Protein AF-A0A833GDI8-F1 (afdb_monomer_lite)

Sequence (116 aa):
MSNEPDRPRAEQPRYEPEIIPPGGRARGRGSFESVFIRVEEGEDGIRRVTLKRPGPFTVALIVLAVGVVVALVFVVLSALVLVWIPIVVAGILFALFSGSLRNAWQRVQDWWRGGR

Structure (mmCIF, N/CA/C/O backbone):
data_AF-A0A833GDI8-F1
#
_entry.id   AF-A0A833GDI8-F1
#
loop_
_atom_site.group_PDB
_atom_site.id
_atom_site.type_symbol
_atom_site.label_atom_id
_atom_site.label_alt_id
_atom_site.label_comp_id
_atom_site.label_asym_id
_atom_site.label_entity_id
_atom_site.label_seq_id
_atom_site.pdbx_PDB_ins_code
_atom_site.Cartn_x
_atom_site.Cartn_y
_atom_site.Cartn_z
_atom_site.occupancy
_atom_site.B_iso_or_equiv
_atom_site.auth_seq_id
_atom_site.auth_comp_id
_atom_site.auth_asym_id
_atom_site.auth_atom_id
_atom_site.pdbx_PDB_model_num
ATOM 1 N N . MET A 1 1 ? -71.727 -54.105 53.121 1.00 46.28 1 MET A N 1
ATOM 2 C CA . MET A 1 1 ? -71.355 -53.139 52.067 1.00 46.28 1 MET A CA 1
ATOM 3 C C . MET A 1 1 ? -70.114 -52.417 52.561 1.00 46.28 1 MET A C 1
ATOM 5 O O . MET A 1 1 ? -70.177 -51.800 53.614 1.00 46.28 1 MET A O 1
ATOM 9 N N . SER A 1 2 ? -68.973 -52.664 51.924 1.00 47.28 2 SER A N 1
ATOM 10 C CA . SER A 1 2 ? -67.635 -52.227 52.338 1.00 47.28 2 SER A CA 1
ATOM 11 C C . SER A 1 2 ? -67.402 -50.739 52.049 1.00 47.28 2 SER A C 1
ATOM 13 O O . SER A 1 2 ? -67.708 -50.267 50.958 1.00 47.28 2 SER A O 1
ATOM 15 N N . ASN A 1 3 ? -66.850 -50.024 53.035 1.00 55.06 3 ASN A N 1
ATOM 16 C CA . ASN A 1 3 ? -66.299 -48.676 52.896 1.00 55.06 3 ASN A CA 1
ATOM 17 C C . ASN A 1 3 ? -64.870 -48.779 52.342 1.00 55.06 3 ASN A C 1
ATOM 19 O O . ASN A 1 3 ? -63.981 -49.238 53.057 1.00 55.06 3 ASN A O 1
ATOM 23 N N . GLU A 1 4 ? -64.646 -48.331 51.109 1.00 63.03 4 GLU A N 1
ATOM 24 C CA . GLU A 1 4 ? -63.308 -48.153 50.534 1.00 63.03 4 GLU A CA 1
ATOM 25 C C . GLU A 1 4 ? -63.003 -46.640 50.508 1.00 63.03 4 GLU A C 1
ATOM 27 O O . GLU A 1 4 ? -63.741 -45.897 49.857 1.00 63.03 4 GLU A O 1
ATOM 32 N N . PRO A 1 5 ? -61.989 -46.133 51.235 1.00 62.03 5 PRO A N 1
ATOM 33 C CA . PRO A 1 5 ? -61.639 -44.721 51.187 1.00 62.03 5 PRO A CA 1
ATOM 34 C C . PRO A 1 5 ? -60.933 -44.375 49.869 1.00 62.03 5 PRO A C 1
ATOM 36 O O . PRO A 1 5 ? -60.017 -45.067 49.418 1.00 62.03 5 PRO A O 1
ATOM 39 N N . ASP A 1 6 ? -61.392 -43.275 49.283 1.00 63.47 6 ASP A N 1
ATOM 40 C CA . ASP A 1 6 ? -60.913 -42.634 48.063 1.00 63.47 6 ASP A CA 1
ATOM 41 C C . ASP A 1 6 ? -59.385 -42.429 48.116 1.00 63.47 6 ASP A C 1
ATOM 43 O O . ASP A 1 6 ? -58.862 -41.716 48.977 1.00 63.47 6 ASP A O 1
ATOM 47 N N . ARG A 1 7 ? -58.635 -43.111 47.242 1.00 64.44 7 ARG A N 1
ATOM 48 C CA . ARG A 1 7 ? -57.172 -42.979 47.182 1.00 64.44 7 ARG A CA 1
ATOM 49 C C . ARG A 1 7 ? -56.824 -41.697 46.415 1.00 64.44 7 ARG A C 1
ATOM 51 O O . ARG A 1 7 ? -57.227 -41.583 45.256 1.00 64.44 7 ARG A O 1
ATOM 58 N N . PRO A 1 8 ? -56.033 -40.763 46.974 1.00 61.84 8 PRO A N 1
ATOM 59 C CA . PRO A 1 8 ? -55.585 -39.598 46.222 1.00 61.84 8 PRO A CA 1
ATOM 60 C C . PRO A 1 8 ? -54.696 -40.049 45.054 1.00 61.84 8 PRO A C 1
ATOM 62 O O . PRO A 1 8 ? -53.735 -40.802 45.233 1.00 61.84 8 PRO A O 1
ATOM 65 N N . ARG A 1 9 ? -55.036 -39.612 43.836 1.00 63.59 9 ARG A N 1
ATOM 66 C CA . ARG A 1 9 ? -54.208 -39.818 42.640 1.00 63.59 9 ARG A CA 1
ATOM 67 C C . ARG A 1 9 ? -52.845 -39.163 42.873 1.00 63.59 9 ARG A C 1
ATOM 69 O O . ARG A 1 9 ? -52.788 -37.984 43.202 1.00 63.59 9 ARG A O 1
ATOM 76 N N . ALA A 1 10 ? -51.765 -39.919 42.688 1.00 62.59 10 ALA A N 1
ATOM 77 C CA . ALA A 1 10 ? -50.413 -39.379 42.726 1.00 62.59 10 ALA A CA 1
ATOM 78 C C . ALA A 1 10 ? -50.263 -38.304 41.636 1.00 62.59 10 ALA A C 1
ATOM 80 O O . ALA A 1 10 ? -50.373 -38.602 40.445 1.00 62.59 10 ALA A O 1
ATOM 81 N N . GLU A 1 11 ? -50.057 -37.052 42.043 1.00 62.22 11 GLU A N 1
ATOM 82 C CA . GLU A 1 11 ? -49.734 -35.966 41.125 1.00 62.22 11 GLU A CA 1
ATOM 83 C C . GLU A 1 11 ? -48.363 -36.243 40.499 1.00 62.22 11 GLU A C 1
ATOM 85 O O . GLU A 1 11 ? -47.355 -36.405 41.186 1.00 62.22 11 GLU A O 1
ATOM 90 N N . GLN A 1 12 ? -48.338 -36.358 39.175 1.00 63.16 12 GLN A N 1
ATOM 91 C CA . GLN A 1 12 ? -47.122 -36.568 38.401 1.00 63.16 12 GLN A CA 1
ATOM 92 C C . GLN A 1 12 ? -46.218 -35.323 38.550 1.00 63.16 12 GLN A C 1
ATOM 94 O O . GLN A 1 12 ? -46.739 -34.210 38.420 1.00 63.16 12 GLN A O 1
ATOM 99 N N . PRO A 1 13 ? -44.903 -35.462 38.830 1.00 66.75 13 PRO A N 1
ATOM 100 C CA . PRO A 1 13 ? -44.020 -34.322 39.062 1.00 66.75 13 PRO A CA 1
ATOM 101 C C . PRO A 1 13 ? -44.061 -33.368 37.871 1.00 66.75 13 PRO A C 1
ATOM 103 O O . PRO A 1 13 ? -43.743 -33.745 36.741 1.00 66.75 13 PRO A O 1
ATOM 106 N N . ARG A 1 14 ? -44.503 -32.134 38.116 1.00 67.31 14 ARG A N 1
ATOM 107 C CA . ARG A 1 14 ? -44.507 -31.086 37.098 1.00 67.31 14 ARG A CA 1
ATOM 108 C C . ARG A 1 14 ? -43.057 -30.774 36.749 1.00 67.31 14 ARG A C 1
ATOM 110 O O . ARG A 1 14 ? -42.261 -30.516 37.645 1.00 67.31 14 ARG A O 1
ATOM 117 N N . TYR A 1 15 ? -42.757 -30.818 35.454 1.00 61.12 15 TYR A N 1
ATOM 118 C CA . TYR A 1 15 ? -41.529 -30.308 34.848 1.00 61.12 15 TYR A CA 1
ATOM 119 C C . TYR A 1 15 ? -41.111 -29.007 35.546 1.00 61.12 15 TYR A C 1
ATOM 121 O O . TYR A 1 15 ? -41.835 -28.011 35.470 1.00 61.12 15 TYR A O 1
ATOM 129 N N . GLU A 1 16 ? -39.984 -29.024 36.257 1.00 68.50 16 GLU A N 1
ATOM 130 C CA . GLU A 1 16 ? -39.414 -27.797 36.798 1.00 68.50 16 GLU A CA 1
ATOM 131 C C . GLU A 1 16 ? -39.030 -26.890 35.617 1.00 68.50 16 GLU A C 1
ATOM 133 O O . GLU A 1 16 ? -38.338 -27.339 34.698 1.00 68.50 16 GLU A O 1
ATOM 138 N N . PRO A 1 17 ? -39.503 -25.634 35.580 1.00 69.31 17 PRO A N 1
ATOM 139 C CA . PRO A 1 17 ? -39.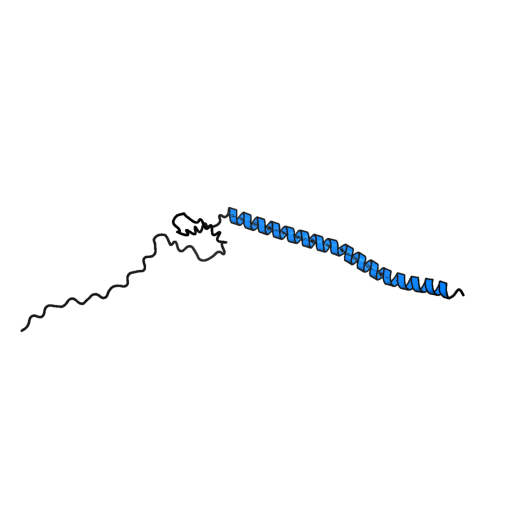089 -24.689 34.557 1.00 69.31 17 PRO A CA 1
ATOM 140 C C . PRO A 1 17 ? -37.600 -24.383 34.740 1.00 69.31 17 PRO A C 1
ATOM 142 O O . PRO A 1 17 ? -37.176 -24.013 35.834 1.00 69.31 17 PRO A O 1
ATOM 145 N N . GLU A 1 18 ? -36.809 -24.522 33.674 1.00 65.44 18 GLU A N 1
ATOM 146 C CA . GLU A 1 18 ? -35.397 -24.135 33.680 1.00 65.44 18 GLU A CA 1
ATOM 147 C C . GLU A 1 18 ? -35.249 -22.701 34.220 1.00 65.44 18 GLU A C 1
ATOM 149 O O . GLU A 1 18 ? -35.785 -21.737 33.664 1.00 65.44 18 GLU A O 1
ATOM 154 N N . ILE A 1 19 ? -34.539 -22.565 35.342 1.00 68.38 19 ILE A N 1
ATOM 155 C CA . ILE A 1 19 ? -34.285 -21.286 36.004 1.00 68.38 19 ILE A CA 1
ATOM 156 C C . ILE A 1 19 ? -33.325 -20.488 35.118 1.00 68.38 19 ILE A C 1
ATOM 158 O O . ILE A 1 19 ? -32.113 -20.697 35.141 1.00 68.38 19 ILE A O 1
ATOM 162 N N . ILE A 1 20 ? -33.859 -19.551 34.332 1.00 62.00 20 ILE A N 1
ATOM 163 C CA . ILE A 1 20 ? -33.041 -18.563 33.623 1.00 62.00 20 ILE A CA 1
ATOM 164 C C . ILE A 1 20 ? -32.359 -17.683 34.683 1.00 62.00 20 ILE A C 1
ATOM 166 O O . ILE A 1 20 ? -33.056 -17.017 35.455 1.00 62.00 20 ILE A O 1
ATOM 170 N N . PRO A 1 21 ? -31.015 -17.633 34.742 1.00 65.50 21 PRO A N 1
ATOM 171 C CA . PRO A 1 21 ? -30.322 -16.821 35.729 1.00 65.50 21 PRO A CA 1
ATOM 172 C C . PRO A 1 21 ? -30.677 -15.331 35.551 1.00 65.50 21 PRO A C 1
ATOM 174 O O . PRO A 1 21 ? -30.611 -14.804 34.429 1.00 65.50 21 PRO A O 1
ATOM 177 N N . PRO A 1 22 ? -31.037 -14.620 36.638 1.00 53.78 22 PRO A N 1
ATOM 178 C CA . PRO A 1 22 ? -31.394 -13.209 36.583 1.00 53.78 22 PRO A CA 1
ATOM 179 C C . PRO A 1 22 ? -30.149 -12.390 36.224 1.00 53.78 22 PRO A C 1
ATOM 181 O O . PRO A 1 22 ? -29.266 -12.152 37.041 1.00 53.78 22 PRO A O 1
ATOM 184 N N . GLY A 1 23 ? -30.057 -11.995 34.954 1.00 53.09 23 GLY A N 1
ATOM 185 C CA . GLY A 1 23 ? -28.903 -11.280 34.397 1.00 53.09 23 GLY A CA 1
ATOM 186 C C . GLY A 1 23 ? -28.595 -11.625 32.940 1.00 53.09 23 GLY A C 1
ATOM 187 O O . GLY A 1 23 ? -27.902 -10.857 32.269 1.00 53.09 23 GLY A O 1
ATOM 188 N N . GLY A 1 24 ? -29.163 -12.717 32.418 1.00 50.88 24 GLY A N 1
ATOM 189 C CA . GLY A 1 24 ? -29.051 -13.128 31.018 1.00 50.88 24 GLY A CA 1
ATOM 190 C C . GLY A 1 24 ? -29.851 -12.236 30.070 1.00 50.88 24 GLY A C 1
ATOM 191 O O . GLY A 1 24 ? -30.799 -12.687 29.435 1.00 50.88 24 GLY A O 1
ATOM 192 N N . ARG A 1 25 ? -29.500 -10.948 29.963 1.00 50.91 25 ARG A N 1
ATOM 193 C CA . ARG A 1 25 ? -30.015 -10.086 28.893 1.00 50.91 25 ARG A CA 1
ATOM 194 C C . ARG A 1 25 ? -29.588 -10.700 27.563 1.00 50.91 25 ARG A C 1
ATOM 196 O O . ARG A 1 25 ? -28.427 -10.569 27.177 1.00 50.91 25 ARG A O 1
ATOM 203 N N . ALA A 1 26 ? -30.540 -11.330 26.878 1.00 50.53 26 ALA A N 1
ATOM 204 C CA . ALA A 1 26 ? -30.475 -11.698 25.473 1.00 50.53 26 ALA A CA 1
ATOM 205 C C . ALA A 1 26 ? -30.159 -10.443 24.648 1.00 50.53 26 ALA A C 1
ATOM 207 O O . ALA A 1 26 ? -31.032 -9.691 24.219 1.00 50.53 26 ALA A O 1
ATOM 208 N N . ARG A 1 27 ? -28.871 -10.143 24.503 1.00 48.41 27 ARG A N 1
ATOM 209 C CA . ARG A 1 27 ? -28.391 -8.995 23.750 1.00 48.41 27 ARG A CA 1
ATOM 210 C C . ARG A 1 27 ? -28.228 -9.440 22.309 1.00 48.41 27 ARG A C 1
ATOM 212 O O . ARG A 1 27 ? -27.197 -9.983 21.943 1.00 48.41 27 ARG A O 1
ATOM 219 N N . GLY A 1 28 ? -29.301 -9.205 21.557 1.00 41.69 28 GLY A N 1
ATOM 220 C CA . GLY A 1 28 ? -29.293 -8.792 20.157 1.00 41.69 28 GLY A CA 1
ATOM 221 C C . GLY A 1 28 ? -28.223 -9.437 19.287 1.00 41.69 28 GLY A C 1
ATOM 222 O O . GLY A 1 28 ? -27.099 -8.955 19.196 1.00 41.69 28 GLY A O 1
ATOM 223 N N . ARG A 1 29 ? -28.643 -10.493 18.599 1.00 45.72 29 ARG A N 1
ATOM 224 C CA . ARG A 1 29 ? -28.076 -10.986 17.347 1.00 45.72 29 ARG A CA 1
ATOM 225 C C . ARG A 1 29 ? -27.753 -9.808 16.417 1.00 45.72 29 ARG A C 1
ATOM 227 O O . ARG A 1 29 ? -28.665 -9.096 16.013 1.00 45.72 29 ARG A O 1
ATOM 234 N N . GLY A 1 30 ? -26.480 -9.639 16.066 1.00 44.62 30 GLY A N 1
ATOM 235 C CA . GLY A 1 30 ? -26.056 -8.750 14.983 1.00 44.62 30 GLY A CA 1
ATOM 236 C C . GLY A 1 30 ? -25.052 -7.684 15.399 1.00 44.62 30 GLY A C 1
ATOM 237 O O . GLY A 1 30 ? -25.421 -6.540 15.609 1.00 44.62 30 GLY A O 1
ATOM 238 N N . SER A 1 31 ? -23.779 -8.056 15.482 1.00 38.19 31 SER A N 1
ATOM 239 C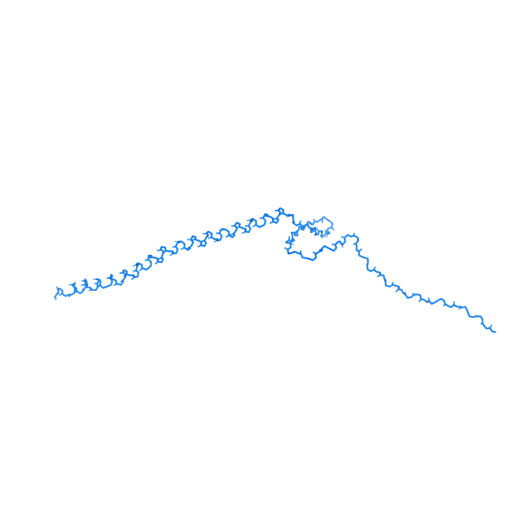 CA . SER A 1 31 ? -22.669 -7.293 14.902 1.00 38.19 31 SER A CA 1
ATOM 240 C C . SER A 1 31 ? -21.392 -8.072 15.188 1.00 38.19 31 SER A C 1
ATOM 242 O O . SER A 1 31 ? -21.206 -8.578 16.295 1.00 38.19 31 SER A O 1
ATOM 244 N N . PHE A 1 32 ? -20.539 -8.215 14.183 1.00 39.56 32 PHE A N 1
ATOM 245 C CA . PHE A 1 32 ? -19.206 -8.794 14.299 1.00 39.56 32 PHE A CA 1
ATOM 246 C C . PHE A 1 32 ? -18.333 -7.858 15.148 1.00 39.56 32 PHE A C 1
ATOM 248 O O . PHE A 1 32 ? -17.550 -7.072 14.627 1.00 39.56 32 PHE A O 1
ATOM 255 N N . GLU A 1 33 ? -18.526 -7.876 16.464 1.00 44.62 33 GLU A N 1
ATOM 256 C CA . GLU A 1 33 ? -17.867 -6.968 17.394 1.00 44.62 33 GLU A CA 1
ATOM 257 C C . GLU A 1 33 ? -16.738 -7.732 18.090 1.00 44.62 33 GLU A C 1
ATOM 259 O O . GLU A 1 33 ? -16.964 -8.592 18.940 1.00 44.62 33 GLU A O 1
ATOM 264 N N . SER A 1 34 ? -15.512 -7.470 17.634 1.00 48.72 34 SER A N 1
ATOM 265 C CA . SER A 1 34 ? -14.256 -8.058 18.103 1.00 48.72 34 SER A CA 1
ATOM 266 C C . SER A 1 34 ? -14.191 -8.101 19.633 1.00 48.72 34 SER A C 1
ATOM 268 O O . SER A 1 34 ? -14.042 -7.076 20.303 1.00 48.72 34 SER A O 1
ATOM 270 N N . VAL A 1 35 ? -14.325 -9.308 20.180 1.00 50.16 35 VAL A N 1
ATOM 271 C CA . VAL A 1 35 ? -14.326 -9.578 21.615 1.00 50.16 35 VAL A CA 1
ATOM 272 C C . VAL A 1 35 ? -12.886 -9.545 22.124 1.00 50.16 35 VAL A C 1
ATOM 274 O O . VAL A 1 35 ? -12.117 -10.476 21.898 1.00 50.16 35 VAL A O 1
ATOM 277 N N . PHE A 1 36 ? -12.510 -8.482 22.834 1.00 48.88 36 PHE A N 1
ATOM 278 C CA . PHE A 1 36 ? -11.242 -8.440 23.560 1.00 48.88 36 PHE A CA 1
ATOM 279 C C . PHE A 1 36 ? -11.381 -9.269 24.843 1.00 48.88 36 PHE A C 1
ATOM 281 O O . PHE A 1 36 ? -11.909 -8.801 25.852 1.00 48.88 36 PHE A O 1
ATOM 288 N N . ILE A 1 37 ? -10.950 -10.532 24.795 1.00 50.75 37 ILE A N 1
ATOM 289 C CA . ILE A 1 37 ? -10.904 -11.414 25.965 1.00 50.75 37 ILE A CA 1
ATOM 290 C C . ILE A 1 37 ? -9.731 -10.967 26.846 1.00 50.75 37 ILE A C 1
ATOM 292 O O . ILE A 1 37 ? -8.579 -11.278 26.555 1.00 50.75 37 ILE A O 1
ATOM 296 N N . ARG A 1 38 ? -10.012 -10.245 27.935 1.00 46.59 38 ARG A N 1
ATOM 297 C CA . ARG A 1 38 ? -9.036 -10.068 29.014 1.00 46.59 38 ARG A CA 1
ATOM 298 C C . ARG A 1 38 ? -9.209 -11.230 29.997 1.00 46.59 38 ARG A C 1
ATOM 300 O O . ARG A 1 38 ? -10.240 -11.323 30.661 1.00 46.59 38 ARG A O 1
ATOM 307 N N . VAL A 1 39 ? -8.240 -12.146 30.022 1.00 51.12 39 VAL A N 1
ATOM 308 C CA . VAL A 1 39 ? -8.165 -13.225 31.017 1.00 51.12 39 VAL A CA 1
ATOM 309 C C . VAL A 1 39 ? -7.404 -12.663 32.208 1.00 51.12 39 VAL A C 1
ATOM 311 O O . VAL A 1 39 ? -6.189 -12.517 32.141 1.00 51.12 39 VAL A O 1
ATOM 314 N N . GLU A 1 40 ? -8.118 -12.283 33.262 1.00 50.34 40 GLU A N 1
ATOM 315 C CA . GLU A 1 40 ? -7.497 -12.044 34.564 1.00 50.34 40 GLU A CA 1
ATOM 316 C C . GLU A 1 40 ? -7.643 -13.338 35.371 1.00 50.34 40 GLU A C 1
ATOM 318 O O . GLU A 1 40 ? -8.752 -13.828 35.603 1.00 50.34 40 GLU A O 1
ATOM 323 N N . GLU A 1 41 ? -6.504 -13.945 35.696 1.00 48.09 41 GLU A N 1
ATOM 324 C CA . GLU A 1 41 ? -6.407 -15.144 36.522 1.00 48.09 41 GLU A CA 1
ATOM 325 C C . GLU A 1 41 ? -6.474 -14.691 37.983 1.00 48.09 41 GLU A C 1
ATOM 327 O O . GLU A 1 41 ? -5.517 -14.144 38.523 1.00 48.09 41 GLU A O 1
ATOM 332 N N . GLY A 1 42 ? -7.664 -14.790 38.581 1.00 51.59 42 GLY A N 1
ATOM 333 C CA . GLY A 1 42 ? -7.855 -14.505 40.003 1.00 51.59 42 GLY A CA 1
ATOM 334 C C . GLY A 1 42 ? -7.292 -15.636 40.864 1.00 51.59 42 GLY A C 1
ATOM 335 O O . GLY A 1 42 ? -7.371 -16.799 40.468 1.00 51.59 42 GLY A O 1
ATOM 336 N N . GLU A 1 43 ? -6.778 -15.295 42.050 1.00 53.53 43 GLU A N 1
ATOM 337 C CA . GLU A 1 43 ? -6.127 -16.214 43.007 1.00 53.53 43 GLU A CA 1
ATOM 338 C C . GLU A 1 43 ? -6.997 -17.425 43.423 1.00 53.53 43 GLU A C 1
ATOM 340 O O . GLU A 1 43 ? -6.465 -18.435 43.873 1.00 53.53 43 GLU A O 1
ATOM 345 N N . ASP A 1 44 ? -8.313 -17.378 43.181 1.00 54.94 44 ASP A N 1
ATOM 346 C CA . ASP A 1 44 ? -9.278 -18.449 43.481 1.00 54.94 44 ASP A CA 1
ATOM 347 C C . ASP A 1 44 ? -9.458 -19.494 42.352 1.00 54.94 44 ASP A C 1
ATOM 349 O O . ASP A 1 44 ? -10.346 -20.344 42.422 1.00 54.94 44 ASP A O 1
ATOM 353 N N . GLY A 1 45 ? -8.696 -19.419 41.252 1.00 54.69 45 GLY A N 1
ATOM 354 C CA . GLY A 1 45 ? -8.805 -20.358 40.119 1.00 54.69 45 GLY A CA 1
ATOM 355 C C . GLY A 1 45 ? -10.084 -20.215 39.274 1.00 54.69 45 GLY A C 1
ATOM 356 O O . GLY A 1 45 ? -10.316 -20.974 38.331 1.00 54.69 45 GLY A O 1
ATOM 357 N N . ILE A 1 46 ? -10.929 -19.221 39.567 1.00 53.09 46 ILE A N 1
ATOM 358 C CA . ILE A 1 46 ? -12.159 -18.945 38.820 1.00 53.09 46 ILE A CA 1
ATOM 359 C C . ILE A 1 46 ? -11.825 -18.034 37.634 1.00 53.09 46 ILE A C 1
ATOM 361 O O . ILE A 1 46 ? -11.687 -16.818 37.773 1.00 53.09 46 ILE A O 1
ATOM 365 N N . ARG A 1 47 ? -11.740 -18.621 36.436 1.00 53.69 47 ARG A N 1
ATOM 366 C CA . ARG A 1 47 ? -11.492 -17.909 35.172 1.00 53.69 47 ARG A CA 1
ATOM 367 C C . ARG A 1 47 ? -12.682 -17.015 34.799 1.00 53.69 47 ARG A C 1
ATOM 369 O O . ARG A 1 47 ? -13.581 -17.419 34.061 1.00 53.69 47 ARG A O 1
ATOM 376 N N . ARG A 1 48 ? -12.710 -15.780 35.306 1.00 53.72 48 ARG A N 1
ATOM 377 C CA . ARG A 1 48 ? -13.749 -14.788 34.985 1.00 53.72 48 ARG A CA 1
ATOM 378 C C . ARG A 1 48 ? -13.417 -14.079 33.673 1.00 53.72 48 ARG A C 1
ATOM 380 O O . ARG A 1 48 ? -12.675 -13.103 33.639 1.00 53.72 48 ARG A O 1
ATOM 387 N N . VAL A 1 49 ? -14.003 -14.552 32.573 1.00 57.34 49 VAL A N 1
ATOM 388 C CA . VAL A 1 49 ? -13.917 -13.873 31.271 1.00 57.34 49 VAL A CA 1
ATOM 389 C C . VAL A 1 49 ? -14.911 -12.712 31.254 1.00 57.34 49 VAL A C 1
ATOM 391 O O . VAL A 1 49 ? -16.095 -12.886 30.969 1.00 57.34 49 VAL A O 1
ATOM 394 N N . THR A 1 50 ? -14.444 -11.509 31.587 1.00 55.72 50 THR A N 1
ATOM 395 C CA . THR A 1 50 ? -15.294 -10.313 31.536 1.00 55.72 50 THR A CA 1
ATOM 396 C C . THR A 1 50 ? -15.354 -9.789 30.102 1.00 55.72 50 THR A C 1
ATOM 398 O O . THR A 1 50 ? -14.440 -9.118 29.625 1.00 55.72 50 THR A O 1
ATOM 401 N N . LEU A 1 51 ? -16.455 -10.085 29.409 1.00 54.84 51 LEU A N 1
ATOM 402 C CA . LEU A 1 51 ? -16.756 -9.599 28.061 1.00 54.84 51 LEU A CA 1
ATOM 403 C C . LEU A 1 51 ? -17.152 -8.112 28.117 1.00 54.84 51 LEU A C 1
ATOM 405 O O . LEU A 1 51 ? -18.335 -7.774 28.209 1.00 54.84 51 LEU A O 1
ATOM 409 N N . LYS A 1 52 ? -16.177 -7.196 28.092 1.00 64.69 5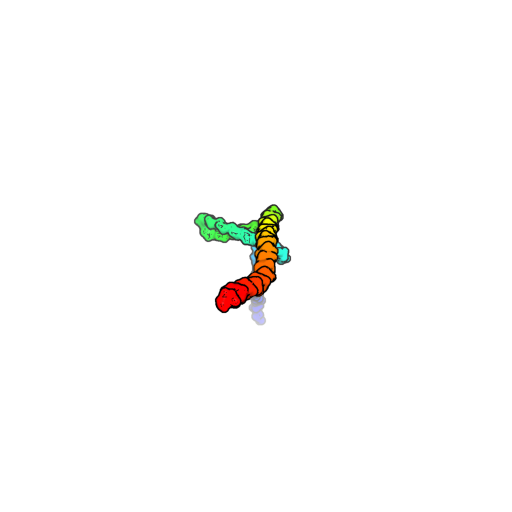2 LYS A N 1
ATOM 410 C CA . LYS A 1 52 ? -16.468 -5.766 27.904 1.00 64.69 52 LYS A CA 1
ATOM 411 C C . LYS A 1 52 ? -16.621 -5.474 26.414 1.00 64.69 52 LYS A C 1
ATOM 413 O O . LYS A 1 52 ? -15.728 -5.760 25.623 1.00 64.69 52 LYS A O 1
ATOM 418 N N . ARG A 1 53 ? -17.766 -4.895 26.042 1.00 69.44 53 ARG A N 1
ATOM 419 C CA . ARG A 1 53 ? -17.998 -4.384 24.684 1.00 69.44 53 ARG A CA 1
ATOM 420 C C . ARG A 1 53 ? -16.984 -3.274 24.391 1.00 69.44 53 ARG A C 1
ATOM 422 O O . ARG A 1 53 ? -16.834 -2.400 25.252 1.00 69.44 53 ARG A O 1
ATOM 429 N N . PRO A 1 54 ? -16.288 -3.299 23.242 1.00 71.19 54 PRO A N 1
ATOM 430 C CA . PRO A 1 54 ? -15.414 -2.200 22.862 1.00 71.19 54 PRO A CA 1
ATOM 431 C C . PRO A 1 54 ? -16.249 -0.921 22.744 1.00 71.19 54 PRO A C 1
ATOM 433 O O . PRO A 1 54 ? -17.341 -0.915 22.184 1.00 71.19 54 PRO A O 1
ATOM 436 N N . GLY A 1 55 ? -15.764 0.169 23.336 1.00 83.38 55 GLY A N 1
ATOM 437 C CA . GLY A 1 55 ? -16.443 1.456 23.224 1.00 83.38 55 GLY A CA 1
ATOM 438 C C . GLY A 1 55 ? -16.346 2.007 21.795 1.00 83.38 55 GLY A C 1
ATOM 439 O O . GLY A 1 55 ? -15.430 1.633 21.057 1.00 83.38 55 GLY A O 1
ATOM 440 N N . PRO A 1 56 ? -17.211 2.963 21.411 1.00 85.31 56 PRO A N 1
ATOM 441 C CA . PRO A 1 56 ? -17.156 3.603 20.091 1.00 85.31 56 PRO A CA 1
ATOM 442 C C . PRO A 1 56 ? -15.786 4.239 19.803 1.00 85.31 56 PRO A C 1
ATOM 444 O O . PRO A 1 56 ? -15.321 4.228 18.669 1.00 85.31 56 PRO A O 1
ATOM 447 N N . PHE A 1 57 ? -15.097 4.721 20.840 1.00 86.56 57 PHE A N 1
ATOM 448 C CA . PHE A 1 57 ? -13.732 5.237 20.735 1.00 86.56 57 PHE A CA 1
ATOM 449 C C . PHE A 1 57 ? -12.715 4.163 20.309 1.00 86.56 57 PHE A C 1
ATOM 451 O O . PHE A 1 57 ? -11.868 4.415 19.457 1.00 86.56 57 PHE A O 1
ATOM 458 N N . THR A 1 58 ? -12.816 2.945 20.852 1.00 85.94 58 THR A N 1
ATOM 459 C CA . THR A 1 58 ? -11.958 1.816 20.455 1.00 85.94 58 THR A CA 1
ATOM 460 C C . THR A 1 58 ? -12.212 1.429 19.003 1.00 85.94 58 THR A C 1
ATOM 462 O O . THR A 1 58 ? -11.264 1.207 18.256 1.00 85.94 58 THR A O 1
ATOM 465 N N . VAL A 1 59 ? -13.480 1.403 18.582 1.00 88.69 59 VAL A N 1
ATOM 466 C CA . VAL A 1 59 ? -13.847 1.141 17.184 1.00 88.69 59 VAL A CA 1
ATOM 467 C C . VAL A 1 59 ? -13.254 2.208 16.263 1.00 88.69 59 VAL A C 1
ATOM 469 O O . VAL A 1 59 ? -12.634 1.865 15.259 1.00 88.69 59 VAL A O 1
ATOM 472 N N . ALA A 1 60 ? -13.362 3.489 16.628 1.00 92.81 60 ALA A N 1
ATOM 473 C CA . ALA A 1 60 ? -12.776 4.584 15.860 1.00 92.81 60 ALA A CA 1
ATOM 474 C C . ALA A 1 60 ? -11.250 4.445 15.717 1.00 92.81 60 ALA A C 1
ATOM 476 O O . ALA A 1 60 ? -10.725 4.618 14.620 1.00 92.81 60 ALA A O 1
ATOM 477 N N . LEU A 1 61 ? -10.543 4.070 16.790 1.00 94.69 61 LEU A N 1
ATOM 478 C CA . LEU A 1 61 ? -9.099 3.815 16.742 1.00 94.69 61 LEU A CA 1
ATOM 479 C C . LEU A 1 61 ? -8.735 2.645 15.822 1.00 94.69 61 LEU A C 1
ATOM 481 O O . LEU A 1 61 ? -7.764 2.745 15.077 1.00 94.69 61 LEU A O 1
ATOM 485 N N . ILE A 1 62 ? -9.508 1.555 15.843 1.00 93.88 62 ILE A N 1
ATOM 486 C CA . ILE A 1 62 ? -9.285 0.408 14.950 1.00 93.88 62 ILE A CA 1
ATOM 487 C C . ILE A 1 62 ? -9.475 0.833 13.494 1.00 93.88 62 ILE A C 1
ATOM 489 O O . ILE A 1 62 ? -8.616 0.558 12.660 1.00 93.88 62 ILE A O 1
ATOM 493 N N . VAL A 1 63 ? -10.567 1.537 13.189 1.00 96.62 63 VAL A N 1
ATOM 494 C CA . VAL A 1 63 ? -10.841 2.033 11.833 1.00 96.62 63 VAL A CA 1
ATOM 495 C C . VAL A 1 63 ? -9.734 2.978 11.368 1.00 96.62 63 VAL A C 1
ATOM 497 O O . VAL A 1 63 ? -9.262 2.852 10.240 1.00 96.62 63 VAL A O 1
ATOM 500 N N . LEU A 1 64 ? -9.268 3.875 12.241 1.00 97.38 64 LEU A N 1
ATOM 501 C CA . LEU A 1 64 ? -8.154 4.772 11.948 1.00 97.38 64 LEU A CA 1
ATOM 502 C C . LEU A 1 64 ? -6.868 3.992 11.649 1.00 97.38 64 LEU A C 1
ATOM 504 O O . LEU A 1 64 ? -6.213 4.260 10.646 1.00 97.38 64 LEU A O 1
ATOM 508 N N . ALA A 1 65 ? -6.525 3.009 12.485 1.00 97.44 65 ALA A N 1
ATOM 509 C CA . ALA A 1 65 ? -5.340 2.180 12.297 1.00 97.44 65 ALA A CA 1
ATOM 510 C C . ALA A 1 65 ? -5.390 1.419 10.964 1.00 97.44 65 ALA A C 1
ATOM 512 O O . ALA A 1 65 ? -4.420 1.433 10.208 1.00 97.44 65 ALA A O 1
ATOM 513 N N . VAL A 1 66 ? -6.538 0.821 10.631 1.00 97.88 66 VAL A N 1
ATOM 514 C CA . VAL A 1 66 ? -6.751 0.161 9.334 1.00 97.88 66 VAL A CA 1
ATOM 515 C C . VAL A 1 66 ? -6.605 1.161 8.188 1.00 97.88 66 VAL A C 1
ATOM 517 O O . VAL A 1 66 ? -5.915 0.870 7.214 1.00 97.88 66 VAL A O 1
ATOM 520 N N . GLY A 1 67 ? -7.186 2.356 8.315 1.00 98.38 67 GLY A N 1
ATOM 521 C CA . GLY A 1 67 ? -7.058 3.418 7.318 1.00 98.38 67 GLY A CA 1
ATOM 522 C C . GLY A 1 67 ? -5.604 3.815 7.056 1.00 98.38 67 GLY A C 1
ATOM 523 O O . GLY A 1 67 ? -5.198 3.921 5.900 1.00 98.38 67 GLY A O 1
ATOM 524 N N . VAL A 1 68 ? -4.795 3.957 8.110 1.00 98.50 68 VAL A N 1
ATOM 525 C CA . VAL A 1 68 ? -3.355 4.247 7.995 1.00 98.50 68 VAL A CA 1
ATOM 526 C C . VAL A 1 68 ? -2.619 3.124 7.267 1.00 98.50 68 VAL A C 1
ATOM 528 O O . VAL A 1 68 ? -1.825 3.396 6.368 1.00 98.50 68 VAL A O 1
ATOM 531 N N . VAL A 1 69 ? -2.899 1.863 7.607 1.00 98.50 69 VAL A N 1
ATOM 532 C CA . VAL A 1 69 ? -2.285 0.707 6.936 1.00 98.50 69 VAL A CA 1
ATOM 533 C C . VAL A 1 69 ? -2.632 0.695 5.448 1.00 98.50 69 VAL A C 1
ATOM 535 O O . VAL A 1 69 ? -1.743 0.544 4.612 1.00 98.50 69 VAL A O 1
ATOM 538 N N . VAL A 1 70 ? -3.901 0.911 5.099 1.00 98.50 70 VAL A N 1
ATOM 539 C CA . VAL A 1 70 ? -4.343 0.978 3.699 1.00 98.50 70 VAL A CA 1
ATOM 540 C C . VAL A 1 70 ? -3.640 2.120 2.963 1.00 98.50 70 VAL A C 1
ATOM 542 O O . VAL A 1 70 ? -3.108 1.904 1.875 1.00 98.50 70 VAL A O 1
ATOM 545 N N . ALA A 1 71 ? -3.569 3.312 3.560 1.00 98.38 71 ALA A N 1
ATOM 546 C CA . ALA A 1 71 ? -2.873 4.451 2.967 1.00 98.38 71 ALA A CA 1
ATOM 547 C C . ALA A 1 71 ? -1.390 4.145 2.697 1.00 98.38 71 ALA A C 1
ATOM 549 O O . ALA A 1 71 ? -0.893 4.433 1.609 1.00 98.38 71 ALA A O 1
ATOM 550 N N . LEU A 1 72 ? -0.696 3.500 3.642 1.00 98.56 72 LEU A N 1
ATOM 551 C CA . LEU A 1 72 ? 0.698 3.085 3.467 1.00 98.56 72 LEU A CA 1
ATOM 552 C C . LEU A 1 72 ? 0.866 2.105 2.303 1.00 98.56 72 LEU A C 1
ATOM 554 O O . LEU A 1 72 ? 1.772 2.277 1.488 1.00 98.56 72 LEU A O 1
ATOM 558 N N . VAL A 1 73 ? -0.021 1.114 2.182 1.00 98.50 73 VAL A N 1
ATOM 559 C CA . VAL A 1 73 ? -0.005 0.169 1.054 1.00 98.50 73 VAL A CA 1
ATOM 560 C C . VAL A 1 73 ? -0.149 0.911 -0.275 1.00 98.50 73 VAL A C 1
ATOM 562 O O . VAL A 1 73 ? 0.625 0.663 -1.198 1.00 98.50 73 VAL A O 1
ATOM 565 N N . PHE A 1 74 ? -1.079 1.866 -0.371 1.00 98.38 74 PHE A N 1
ATOM 566 C CA . PHE A 1 74 ? -1.244 2.681 -1.578 1.00 98.38 74 PHE A CA 1
ATOM 567 C C . PHE A 1 74 ? -0.003 3.509 -1.911 1.00 98.38 74 PHE A C 1
ATOM 569 O O . PHE A 1 74 ? 0.379 3.576 -3.079 1.00 98.38 74 PHE A O 1
ATOM 576 N N . VAL A 1 75 ? 0.648 4.112 -0.913 1.00 98.56 75 VAL A N 1
ATOM 577 C CA . VAL A 1 75 ? 1.895 4.867 -1.111 1.00 98.56 75 VAL A CA 1
ATOM 578 C C . VAL A 1 75 ? 3.001 3.960 -1.647 1.00 98.56 75 VAL A C 1
ATOM 580 O O . VAL A 1 75 ? 3.662 4.321 -2.618 1.00 98.56 75 VAL A O 1
ATOM 583 N N . VAL A 1 76 ? 3.174 2.768 -1.069 1.00 98.38 76 VAL A N 1
ATOM 584 C CA . VAL A 1 76 ? 4.189 1.800 -1.510 1.00 98.38 76 VAL A CA 1
ATOM 585 C C . VAL A 1 76 ? 3.922 1.333 -2.938 1.00 98.38 76 VAL A C 1
ATOM 587 O O . VAL A 1 76 ? 4.833 1.348 -3.764 1.00 98.38 76 VAL A O 1
ATOM 590 N N . LEU A 1 77 ? 2.679 0.966 -3.258 1.00 98.19 77 LEU A N 1
ATOM 591 C CA . LEU A 1 77 ? 2.297 0.566 -4.613 1.00 98.19 77 LEU A CA 1
ATOM 592 C C . LEU A 1 77 ? 2.507 1.704 -5.615 1.00 98.19 77 LEU A C 1
ATOM 594 O O . LEU A 1 77 ? 3.047 1.480 -6.694 1.00 98.19 77 LEU A O 1
ATOM 598 N N . SER A 1 78 ? 2.136 2.930 -5.244 1.00 97.81 78 SER A N 1
ATOM 599 C CA . SER A 1 78 ? 2.329 4.107 -6.094 1.00 97.81 78 SER A CA 1
ATOM 600 C C . SER A 1 78 ? 3.808 4.362 -6.354 1.00 97.81 78 SER A C 1
ATOM 602 O O . SER A 1 78 ? 4.198 4.547 -7.502 1.00 97.81 78 SER A O 1
ATOM 604 N N . ALA A 1 79 ? 4.644 4.312 -5.315 1.00 97.88 79 ALA A N 1
ATOM 605 C CA . ALA A 1 79 ? 6.088 4.456 -5.450 1.00 97.88 79 ALA A CA 1
ATOM 606 C C . ALA A 1 79 ? 6.680 3.358 -6.343 1.00 97.88 79 ALA A C 1
ATOM 608 O O . ALA A 1 79 ? 7.467 3.659 -7.236 1.00 97.88 79 ALA A O 1
ATOM 609 N N . LEU A 1 80 ? 6.261 2.102 -6.160 1.00 98.00 80 LEU A N 1
ATOM 610 C CA . LEU A 1 80 ? 6.707 0.981 -6.985 1.00 98.00 80 LEU A CA 1
ATOM 611 C C . LEU A 1 80 ? 6.365 1.191 -8.465 1.00 98.00 80 LEU A C 1
ATOM 613 O O . LEU A 1 80 ? 7.231 1.021 -9.321 1.00 98.00 80 LEU A O 1
ATOM 617 N N . VAL A 1 81 ? 5.127 1.595 -8.764 1.00 97.44 81 VAL A N 1
ATOM 618 C CA . VAL A 1 81 ? 4.686 1.911 -10.131 1.00 97.44 81 VAL A CA 1
ATOM 619 C C . VAL A 1 81 ? 5.496 3.075 -10.700 1.00 97.44 81 VAL A C 1
ATOM 621 O O . VAL A 1 81 ? 5.974 2.994 -11.830 1.00 97.44 81 VAL A O 1
ATOM 624 N N . LEU A 1 82 ? 5.707 4.129 -9.911 1.00 97.31 82 LEU A N 1
ATOM 625 C CA . LEU A 1 82 ? 6.457 5.309 -10.332 1.00 97.31 82 LEU A CA 1
ATOM 626 C C . LEU A 1 82 ? 7.922 4.982 -10.642 1.00 97.31 82 LEU A C 1
ATOM 628 O O . LEU A 1 82 ? 8.471 5.534 -11.588 1.00 97.31 82 LEU A O 1
ATOM 632 N N . VAL A 1 83 ? 8.535 4.062 -9.891 1.00 97.31 83 VAL A N 1
ATOM 633 C CA . VAL A 1 83 ? 9.884 3.527 -10.152 1.00 97.31 83 VAL A CA 1
ATOM 634 C C . VAL A 1 83 ? 9.902 2.620 -11.385 1.00 97.31 83 VAL A C 1
ATOM 636 O O . VAL A 1 83 ? 10.884 2.600 -12.124 1.00 97.31 83 VAL A O 1
ATOM 639 N N . TRP A 1 84 ? 8.818 1.896 -11.660 1.00 97.88 84 TRP A N 1
ATOM 640 C CA . TRP A 1 84 ? 8.709 1.035 -12.839 1.00 97.88 84 TRP A CA 1
ATOM 641 C C . TRP A 1 84 ? 8.671 1.818 -14.155 1.00 97.88 84 TRP A C 1
ATOM 643 O O . TRP A 1 84 ? 9.250 1.372 -15.144 1.00 97.88 84 TRP A O 1
ATOM 653 N N . ILE A 1 85 ? 8.046 3.000 -14.174 1.00 96.25 85 ILE A N 1
ATOM 654 C CA . ILE A 1 85 ? 7.960 3.856 -15.369 1.00 96.25 85 ILE A CA 1
ATOM 655 C C . ILE A 1 85 ? 9.345 4.148 -15.984 1.00 96.25 85 ILE A C 1
ATOM 657 O O . ILE A 1 85 ? 9.542 3.807 -17.153 1.00 96.25 85 ILE A O 1
ATOM 661 N N . PRO A 1 86 ? 10.330 4.728 -15.265 1.00 96.44 86 PRO A N 1
ATOM 662 C CA . PRO A 1 86 ? 11.642 5.007 -15.838 1.00 96.44 86 PRO A CA 1
ATOM 663 C C . PRO A 1 86 ? 12.397 3.731 -16.215 1.00 96.44 86 PRO A C 1
ATOM 665 O O . PRO A 1 86 ? 13.126 3.751 -17.200 1.00 96.44 86 PRO A O 1
ATOM 668 N N . ILE A 1 87 ? 12.202 2.617 -15.500 1.00 96.81 87 ILE A N 1
ATOM 669 C CA . ILE A 1 87 ? 12.818 1.325 -15.847 1.00 96.81 87 ILE A CA 1
ATOM 670 C C . ILE A 1 87 ? 12.305 0.834 -17.203 1.00 96.81 87 ILE A C 1
ATOM 672 O O . ILE A 1 87 ? 13.100 0.452 -18.059 1.00 96.81 87 ILE A O 1
ATOM 676 N N . VAL A 1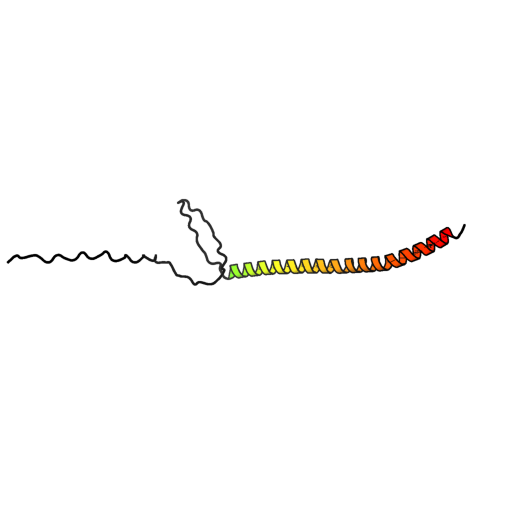 88 ? 10.990 0.881 -17.428 1.00 96.81 88 VAL A N 1
ATOM 677 C CA . VAL A 1 88 ? 10.384 0.486 -18.706 1.00 96.81 88 VAL A CA 1
ATOM 678 C C . VAL A 1 88 ? 10.822 1.423 -19.821 1.00 96.81 88 VAL A C 1
ATOM 680 O O . VAL A 1 88 ? 11.221 0.950 -20.881 1.00 96.81 88 VAL A O 1
ATOM 683 N N . VAL A 1 89 ? 10.806 2.737 -19.586 1.00 96.38 89 VAL A N 1
ATOM 684 C CA . VAL A 1 89 ? 11.278 3.723 -20.569 1.00 96.38 89 VAL A CA 1
ATOM 685 C C . VAL A 1 89 ? 12.741 3.465 -20.927 1.00 96.38 89 VAL A C 1
ATOM 687 O O . VAL A 1 89 ? 13.072 3.386 -22.107 1.00 96.38 89 VAL A O 1
ATOM 690 N N . ALA A 1 90 ? 13.610 3.261 -19.935 1.00 95.12 90 ALA A N 1
ATOM 691 C CA . ALA A 1 90 ? 15.012 2.928 -20.157 1.00 95.12 90 ALA A CA 1
ATOM 692 C C . ALA A 1 90 ? 15.170 1.606 -20.921 1.00 95.12 90 ALA A C 1
ATOM 694 O O . ALA A 1 90 ? 15.973 1.538 -21.846 1.00 95.12 90 ALA A O 1
ATOM 695 N N . GLY A 1 91 ? 14.380 0.582 -20.591 1.00 95.31 91 GLY A N 1
ATOM 696 C CA . GLY A 1 91 ? 14.369 -0.699 -21.295 1.00 95.31 91 GLY A CA 1
ATOM 697 C C . GLY A 1 91 ? 13.935 -0.574 -22.757 1.00 95.31 91 GLY A C 1
ATOM 698 O O . GLY A 1 91 ? 14.576 -1.148 -23.635 1.00 95.31 91 GLY A O 1
ATOM 699 N N . ILE A 1 92 ? 12.898 0.221 -23.041 1.00 94.12 92 ILE A N 1
ATOM 700 C CA . ILE A 1 92 ? 12.433 0.498 -24.408 1.00 94.12 92 ILE A CA 1
ATOM 701 C C . ILE A 1 92 ? 13.506 1.255 -25.186 1.00 94.12 92 ILE A C 1
ATOM 703 O O . ILE A 1 92 ? 13.851 0.852 -26.295 1.00 94.12 92 ILE A O 1
ATOM 707 N N . LEU A 1 93 ? 14.066 2.321 -24.608 1.00 93.31 93 LEU A N 1
ATOM 708 C CA . LEU A 1 93 ? 15.160 3.068 -25.228 1.00 93.31 93 LEU A CA 1
ATOM 709 C C . LEU A 1 93 ? 16.338 2.137 -25.516 1.00 93.31 93 LEU 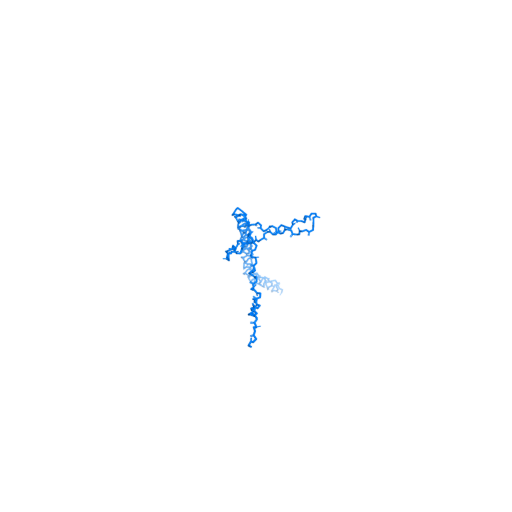A C 1
ATOM 711 O O . LEU A 1 93 ? 16.819 2.083 -26.643 1.00 93.31 93 LEU A O 1
ATOM 715 N N . PHE A 1 94 ? 16.751 1.336 -24.539 1.00 91.81 94 PHE A N 1
ATOM 716 C CA . PHE A 1 94 ? 17.825 0.370 -24.710 1.00 91.81 94 PHE A CA 1
ATOM 717 C C . PHE A 1 94 ? 17.529 -0.623 -25.842 1.00 91.81 94 PHE A C 1
ATOM 719 O O . PHE A 1 94 ? 18.387 -0.845 -26.693 1.00 91.81 94 PHE A O 1
ATOM 726 N N . ALA A 1 95 ? 16.311 -1.165 -25.920 1.00 89.06 95 ALA A N 1
ATOM 727 C CA . ALA A 1 95 ? 15.901 -2.068 -26.992 1.00 89.06 95 ALA A CA 1
ATOM 728 C C . ALA A 1 95 ? 15.952 -1.392 -28.375 1.00 89.06 95 ALA A C 1
ATOM 730 O O . ALA A 1 95 ? 16.532 -1.954 -29.307 1.00 89.06 95 ALA A O 1
ATOM 731 N N . LEU A 1 96 ? 15.433 -0.168 -28.506 1.00 87.44 96 LEU A N 1
ATOM 732 C CA . LEU A 1 96 ? 15.481 0.602 -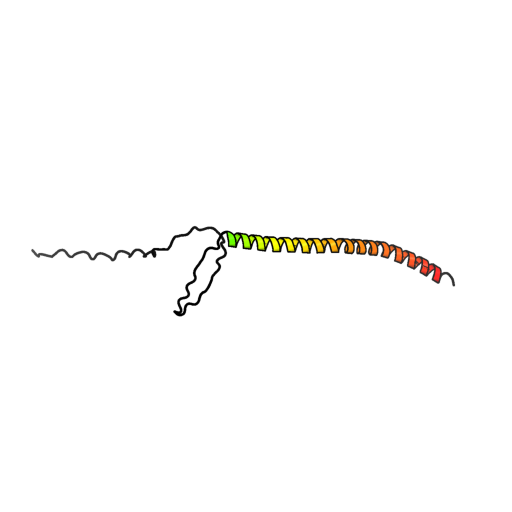29.755 1.00 87.44 96 LEU A CA 1
ATOM 733 C C . LEU A 1 96 ? 16.923 0.892 -30.194 1.00 87.44 96 LEU A C 1
ATOM 735 O O . LEU A 1 96 ? 17.279 0.691 -31.358 1.00 87.44 96 LEU A O 1
ATOM 739 N N . PHE A 1 97 ? 17.776 1.314 -29.260 1.00 83.50 97 PHE A N 1
ATOM 740 C CA . PHE A 1 97 ? 19.180 1.592 -29.549 1.00 83.50 97 PHE A CA 1
ATOM 741 C C . PHE A 1 97 ? 19.986 0.317 -29.815 1.00 83.50 97 PHE A C 1
ATOM 743 O O . PHE A 1 97 ? 20.885 0.350 -30.652 1.00 83.50 97 PHE A O 1
ATOM 750 N N . SER A 1 98 ? 19.649 -0.819 -29.197 1.00 77.62 98 SER A N 1
ATOM 751 C CA . SER A 1 98 ? 20.353 -2.091 -29.410 1.00 77.62 98 SER A CA 1
ATOM 752 C C . SER A 1 98 ? 20.294 -2.569 -30.868 1.00 77.62 98 SER A C 1
ATOM 754 O O . SER A 1 98 ? 21.290 -3.073 -31.391 1.00 77.62 98 SER A O 1
ATOM 756 N N . GLY A 1 99 ? 19.171 -2.339 -31.562 1.00 68.94 99 GLY A N 1
ATOM 757 C CA . GLY A 1 99 ? 19.026 -2.660 -32.985 1.00 68.94 99 GLY A CA 1
ATOM 758 C C . GLY A 1 99 ? 19.886 -1.765 -33.883 1.00 68.94 99 GLY A C 1
ATOM 759 O O . GLY A 1 99 ? 20.629 -2.258 -34.734 1.00 68.94 99 GLY A O 1
ATOM 760 N N . SER A 1 100 ? 19.851 -0.450 -33.656 1.00 66.12 100 SER A N 1
ATOM 761 C CA . SER A 1 100 ? 20.660 0.512 -34.420 1.00 66.12 100 SER A CA 1
ATOM 762 C C . SER A 1 100 ? 22.159 0.358 -34.166 1.00 66.12 100 SER A C 1
ATOM 764 O O . SER A 1 100 ? 22.953 0.455 -35.102 1.00 66.12 100 SER A O 1
ATOM 766 N N . LEU A 1 101 ? 22.557 0.060 -32.927 1.00 66.12 101 LEU A N 1
ATOM 767 C CA . LEU A 1 101 ? 23.957 -0.126 -32.558 1.00 66.12 101 LEU A CA 1
ATOM 768 C C . LEU A 1 101 ? 24.544 -1.381 -33.215 1.00 66.12 101 LEU A C 1
ATOM 770 O O . LEU A 1 101 ? 25.672 -1.341 -33.694 1.00 66.12 101 LEU A O 1
ATOM 774 N N . ARG A 1 102 ? 23.766 -2.466 -33.330 1.00 65.88 102 ARG A N 1
ATOM 775 C CA . ARG A 1 102 ? 24.203 -3.696 -34.010 1.00 65.88 102 ARG A CA 1
ATOM 776 C C . ARG A 1 102 ? 24.403 -3.490 -35.513 1.00 65.88 102 ARG A C 1
ATOM 778 O O . ARG A 1 102 ? 25.397 -3.961 -36.059 1.00 65.88 102 ARG A O 1
ATOM 785 N N . ASN A 1 103 ? 23.515 -2.737 -36.160 1.00 64.81 103 ASN A N 1
ATOM 786 C CA . ASN A 1 103 ? 23.633 -2.415 -37.585 1.00 64.81 103 ASN A CA 1
ATOM 787 C C . ASN A 1 103 ? 24.788 -1.442 -37.871 1.00 64.81 103 ASN A C 1
ATOM 789 O O . ASN A 1 103 ? 25.499 -1.598 -38.863 1.00 64.81 103 ASN A O 1
ATOM 793 N N . ALA A 1 104 ? 25.011 -0.455 -36.999 1.00 68.88 104 ALA A N 1
ATOM 794 C CA . ALA A 1 104 ? 26.161 0.443 -37.099 1.00 68.88 104 ALA A CA 1
ATOM 795 C C . ALA A 1 104 ? 27.483 -0.307 -36.864 1.00 68.88 104 ALA A C 1
ATOM 797 O O . ALA A 1 104 ? 28.447 -0.104 -37.599 1.00 68.88 104 ALA A O 1
ATOM 798 N N . TRP A 1 105 ? 27.508 -1.227 -35.896 1.00 69.69 105 TRP A N 1
ATOM 799 C CA . TRP A 1 105 ? 28.674 -2.054 -35.593 1.00 69.69 105 TRP A CA 1
ATOM 800 C C . TRP A 1 105 ? 29.044 -2.987 -36.749 1.00 69.69 105 TRP A C 1
ATOM 802 O O . TRP A 1 105 ? 30.218 -3.088 -37.087 1.00 69.69 105 TRP A O 1
ATOM 812 N N . GLN A 1 106 ? 28.059 -3.601 -37.416 1.00 71.50 106 GLN A N 1
ATOM 813 C CA . GLN A 1 106 ? 28.300 -4.408 -38.618 1.00 71.50 106 GLN A CA 1
ATOM 814 C C . GLN A 1 106 ? 28.928 -3.581 -39.745 1.00 71.50 106 GLN A C 1
ATOM 816 O O . GLN A 1 106 ? 29.936 -3.994 -40.306 1.00 71.50 106 GLN A O 1
ATOM 821 N N . ARG A 1 107 ? 28.425 -2.367 -40.008 1.00 68.38 107 ARG A N 1
ATOM 822 C CA . ARG A 1 107 ? 29.007 -1.478 -41.031 1.00 68.38 107 ARG A CA 1
ATOM 823 C C . ARG A 1 107 ? 30.440 -1.053 -40.710 1.00 68.38 107 ARG A C 1
ATOM 825 O O . ARG A 1 107 ? 31.277 -1.006 -41.607 1.00 68.38 107 ARG A O 1
ATOM 832 N N . VAL A 1 108 ? 30.737 -0.755 -39.445 1.00 76.44 108 VAL A N 1
ATOM 833 C CA . VAL A 1 108 ? 32.102 -0.419 -39.004 1.00 76.44 108 VAL A CA 1
ATOM 834 C C . VAL A 1 108 ? 33.026 -1.633 -39.119 1.00 76.44 108 VAL A C 1
ATOM 836 O O . VAL A 1 108 ? 34.175 -1.496 -39.535 1.00 76.44 108 VAL A O 1
ATOM 839 N N . GLN A 1 109 ? 32.528 -2.826 -38.797 1.00 75.25 109 GLN A N 1
ATOM 840 C CA . GLN A 1 109 ? 33.297 -4.065 -38.857 1.00 75.25 109 GLN A CA 1
ATOM 841 C C . GLN A 1 109 ? 33.572 -4.520 -40.301 1.00 75.25 109 GLN A C 1
ATOM 843 O O . GLN A 1 109 ? 34.666 -5.014 -40.577 1.00 75.25 109 GLN A O 1
ATOM 848 N N . ASP A 1 110 ? 32.631 -4.303 -41.223 1.00 74.56 110 ASP A N 1
ATOM 849 C CA . ASP A 1 110 ? 32.813 -4.549 -42.658 1.00 74.56 110 ASP A CA 1
ATOM 850 C C . ASP A 1 110 ? 33.810 -3.559 -43.273 1.00 74.56 110 ASP A C 1
ATOM 852 O O . ASP A 1 110 ? 34.696 -3.968 -44.022 1.00 74.56 110 ASP A O 1
ATOM 856 N N . TRP A 1 111 ? 33.754 -2.280 -42.882 1.00 74.06 111 TRP A N 1
ATOM 857 C CA . TRP A 1 111 ? 34.756 -1.284 -43.278 1.00 74.06 111 TRP A CA 1
ATOM 858 C C . TRP A 1 111 ? 36.166 -1.651 -42.778 1.00 74.06 111 TRP A C 1
ATOM 860 O O . TRP A 1 111 ? 37.136 -1.540 -43.524 1.00 74.06 111 TRP A O 1
ATOM 870 N N . TRP A 1 112 ? 36.285 -2.182 -41.557 1.00 70.62 112 TRP A N 1
ATOM 871 C CA . TRP A 1 112 ? 37.561 -2.664 -41.008 1.00 70.62 112 TRP A CA 1
ATOM 872 C C . TRP A 1 112 ? 38.072 -3.968 -41.644 1.00 70.62 112 TRP A C 1
ATOM 874 O O . TRP A 1 112 ? 39.274 -4.233 -41.617 1.00 70.62 112 TRP A O 1
ATOM 884 N N . ARG A 1 113 ? 37.189 -4.810 -42.199 1.00 70.56 113 ARG A N 1
ATOM 885 C CA . ARG A 1 113 ? 37.563 -6.077 -42.856 1.00 70.56 113 ARG A CA 1
ATOM 886 C C . ARG A 1 113 ? 37.820 -5.941 -44.357 1.00 70.56 113 ARG A C 1
ATOM 888 O O . ARG A 1 113 ? 38.618 -6.713 -44.872 1.00 70.56 113 ARG A O 1
ATOM 895 N N . GLY A 1 114 ? 37.190 -4.981 -45.034 1.00 64.06 114 GLY A N 1
ATOM 896 C CA . GLY A 1 114 ? 37.352 -4.730 -46.473 1.00 64.06 114 GLY A CA 1
ATOM 897 C C . GLY A 1 114 ? 38.571 -3.881 -46.857 1.00 64.06 114 GLY A C 1
ATOM 898 O O . GLY A 1 114 ? 38.788 -3.642 -48.038 1.00 64.06 114 GLY A O 1
ATOM 899 N N . GLY A 1 115 ? 39.352 -3.407 -45.881 1.00 63.91 115 GLY A N 1
ATOM 900 C CA . GLY A 1 115 ? 40.553 -2.588 -46.094 1.00 63.91 115 GLY A CA 1
ATOM 901 C C . GLY A 1 115 ? 41.873 -3.361 -46.213 1.00 63.91 115 GLY A C 1
ATOM 902 O O . GLY A 1 115 ? 42.922 -2.763 -45.980 1.00 63.91 115 GLY A O 1
ATOM 903 N N . ARG A 1 116 ? 41.846 -4.668 -46.504 1.00 49.47 116 ARG A N 1
ATOM 904 C CA . ARG A 1 116 ? 43.042 -5.486 -46.772 1.00 49.47 116 ARG A CA 1
ATOM 905 C C . ARG A 1 116 ? 43.013 -6.074 -48.170 1.00 49.47 116 ARG A C 1
ATOM 907 O O . ARG A 1 116 ? 41.943 -6.597 -48.544 1.00 49.47 116 ARG A O 1
#

Secondary structure (DSSP, 8-state):
------PPP-PPPP-PPP---TT-----S---------EE--TTS--EE--PPPPHHHHHHHHHHHHHHHHHHHHHHHHHHHHHHHHHHHHHHHHHHHHHHHHHHHHHHHHHHS--

Foldseek 3Di:
DDDDDDDDDPDDDPDDPPDDPVPPPPPDDDDPQDFPFDFDCDPVRDGDRDGDGDDPVNVVVVVVVVVVVVVVVVVVVVVVVVVVVVVVVVVVVCVVVVVVVVVVVVVVVVVVVVPD

pLDDT: mean 72.42, std 19.07, range [38.19, 98.56]

Radius of gyration: 42.22 Å; chains: 1; bounding box: 114×58×100 Å